Protein AF-A0A086QTX1-F1 (afdb_monomer_lite)

Radius of gyration: 16.16 Å; chains: 1; bounding box: 33×29×41 Å

pLDDT: mean 83.49, std 11.95, range [44.38, 96.62]

InterPro domains:
  IPR011992 EF-hand domain pair [SSF47473] (2-72)

Foldseek 3Di:
DQVLQCVLDVCCVVPLKDQLVSLLVSQVVCCVQDPPLRSVQLSVVFDQDPVNIGRCVCVVVSLVVLLVVLLCVQAPPDDPPVSVVQLVVLCVVVVHDPPDDDDSSCVLVSVVPGPGNRDPSSSD

Sequence (124 aa):
MRDIFEAADPSAATTGKLPRGLLLDCLRSRPERFSSMEVTLLMQLAPTGDNGCVAFHSFPSMLRILRRESINNAVLETDKTALREEILLALHKMGCSEESCLPLWLFREILGSTQLCLSRMQMH

Secondary structure (DSSP, 8-state):
-HHHHHHHSTTHHHHSEEEHHHHHHHHHT-TTT--HHHHHHHHHHSPBPTTSEEEGGGHHHHHHHHHHHHHHHHSSSS-HHHHHHHHHHHHHHTT--TT----GGGHHHHHHTS-----HHHH-

Organism: NCBI:txid943118

Structure (mmCIF, N/CA/C/O backbone):
data_AF-A0A086QTX1-F1
#
_entry.id   AF-A0A086QTX1-F1
#
loop_
_atom_site.group_PDB
_atom_site.id
_atom_site.type_symbol
_atom_site.label_atom_id
_atom_site.label_alt_id
_atom_site.label_comp_id
_atom_site.label_asym_id
_atom_site.label_entity_id
_atom_site.label_seq_id
_atom_site.pdbx_PDB_ins_code
_atom_site.Cartn_x
_atom_site.Cartn_y
_atom_site.Cartn_z
_atom_site.occupancy
_atom_site.B_iso_or_equiv
_atom_site.auth_seq_id
_atom_site.auth_comp_id
_atom_site.auth_asym_id
_atom_site.auth_atom_id
_atom_site.pdbx_PDB_model_num
ATOM 1 N N . MET A 1 1 ? 4.264 -10.985 -2.771 1.00 80.56 1 MET A N 1
ATOM 2 C CA . MET A 1 1 ? 4.374 -9.843 -3.712 1.00 80.56 1 MET A CA 1
ATOM 3 C C . MET A 1 1 ? 5.687 -9.871 -4.468 1.00 80.56 1 MET A C 1
ATOM 5 O O . MET A 1 1 ? 5.618 -9.712 -5.672 1.00 80.56 1 MET A O 1
ATOM 9 N N . ARG A 1 2 ? 6.839 -10.123 -3.821 1.00 86.00 2 ARG A N 1
ATOM 10 C CA . ARG A 1 2 ? 8.123 -10.291 -4.527 1.00 86.00 2 ARG A CA 1
ATOM 11 C C . ARG A 1 2 ? 8.032 -11.312 -5.668 1.00 86.00 2 ARG A C 1
ATOM 13 O O . ARG A 1 2 ? 8.225 -10.923 -6.805 1.00 86.00 2 ARG A O 1
ATOM 20 N N . ASP A 1 3 ? 7.587 -12.530 -5.380 1.00 88.56 3 ASP A N 1
ATOM 21 C CA . ASP A 1 3 ? 7.490 -13.596 -6.392 1.00 88.56 3 ASP A CA 1
ATOM 22 C C . ASP A 1 3 ? 6.551 -13.235 -7.556 1.00 88.56 3 ASP A C 1
ATOM 24 O O . ASP A 1 3 ? 6.760 -13.645 -8.688 1.00 88.56 3 ASP A O 1
ATOM 28 N N . ILE A 1 4 ? 5.523 -12.419 -7.291 1.00 89.75 4 ILE A N 1
ATOM 29 C CA . ILE A 1 4 ? 4.597 -11.927 -8.323 1.00 89.75 4 ILE A CA 1
ATOM 30 C C . ILE A 1 4 ? 5.311 -10.928 -9.235 1.00 89.75 4 ILE A C 1
ATOM 32 O O . ILE A 1 4 ? 5.147 -10.984 -10.447 1.00 89.75 4 ILE A O 1
ATOM 36 N N . PHE A 1 5 ? 6.107 -10.027 -8.658 1.00 92.44 5 PHE A N 1
ATOM 37 C CA . PHE A 1 5 ? 6.909 -9.082 -9.427 1.00 92.44 5 PHE A CA 1
ATOM 38 C C . PHE A 1 5 ? 7.988 -9.795 -10.244 1.00 92.44 5 PHE A C 1
ATOM 40 O O . PHE A 1 5 ? 8.193 -9.464 -11.404 1.00 92.44 5 PHE A O 1
ATOM 47 N N . GLU A 1 6 ? 8.631 -10.803 -9.662 1.00 93.44 6 GLU A N 1
ATOM 48 C CA . GLU A 1 6 ? 9.650 -11.612 -10.333 1.00 93.44 6 GLU A CA 1
ATOM 49 C C . GLU A 1 6 ? 9.064 -12.484 -11.450 1.00 93.44 6 GLU A C 1
ATOM 51 O O . GLU A 1 6 ? 9.716 -12.687 -12.467 1.00 93.44 6 GLU A O 1
ATOM 56 N N . ALA A 1 7 ? 7.821 -12.950 -11.308 1.00 92.56 7 ALA A N 1
ATOM 57 C CA . ALA A 1 7 ? 7.124 -13.694 -12.354 1.00 92.56 7 ALA A CA 1
ATOM 58 C C . ALA A 1 7 ? 6.587 -12.805 -13.493 1.00 92.56 7 ALA A C 1
ATOM 60 O O . ALA A 1 7 ? 6.313 -13.312 -14.579 1.00 92.56 7 ALA A O 1
ATOM 61 N N . ALA A 1 8 ? 6.410 -11.501 -13.257 1.00 92.44 8 ALA A N 1
ATOM 62 C CA . ALA A 1 8 ? 5.843 -10.574 -14.239 1.00 92.44 8 ALA A CA 1
ATOM 63 C C . ALA A 1 8 ? 6.831 -10.174 -15.347 1.00 92.44 8 ALA A C 1
ATOM 65 O O . ALA A 1 8 ? 6.399 -9.761 -16.421 1.00 92.44 8 ALA A O 1
ATOM 66 N N . ASP A 1 9 ? 8.138 -10.293 -15.100 1.00 91.38 9 ASP A N 1
ATOM 67 C CA . ASP A 1 9 ? 9.187 -10.028 -16.082 1.00 91.38 9 ASP A CA 1
ATOM 68 C C . ASP A 1 9 ? 10.387 -10.965 -15.839 1.00 91.38 9 ASP A C 1
ATOM 70 O O . ASP A 1 9 ? 10.904 -11.000 -14.722 1.00 91.38 9 ASP A O 1
ATOM 74 N N . PRO A 1 10 ? 10.890 -11.695 -16.852 1.00 89.44 10 PRO A N 1
ATOM 75 C CA . PRO A 1 10 ? 12.003 -12.633 -16.674 1.00 89.44 10 PRO A CA 1
ATOM 76 C C . PRO A 1 10 ? 13.281 -12.008 -16.092 1.00 89.44 10 PRO A C 1
ATOM 78 O O . PRO A 1 10 ? 14.065 -12.692 -15.437 1.00 89.44 10 PRO A O 1
ATOM 81 N N . SER A 1 11 ? 13.506 -10.711 -16.319 1.00 91.00 11 SER A N 1
ATOM 82 C CA . SER A 1 11 ? 14.663 -9.974 -15.808 1.00 91.00 11 SER A CA 1
ATOM 83 C C . SER A 1 11 ? 14.454 -9.424 -14.392 1.00 91.00 11 SER A C 1
ATOM 85 O O . SER A 1 11 ? 15.424 -9.004 -13.750 1.00 91.00 11 SER A O 1
ATOM 87 N N . ALA A 1 12 ? 13.223 -9.427 -13.869 1.00 91.56 12 ALA A N 1
ATOM 88 C CA . ALA A 1 12 ? 12.892 -8.838 -12.572 1.00 91.56 12 ALA A CA 1
ATOM 89 C C . ALA A 1 12 ? 13.602 -9.535 -11.405 1.00 91.56 12 ALA A C 1
ATOM 91 O O . ALA A 1 12 ? 14.090 -8.849 -10.506 1.00 91.56 12 ALA A O 1
ATOM 92 N N . ALA A 1 13 ? 13.730 -10.865 -11.441 1.00 89.94 13 ALA A N 1
ATOM 93 C CA . ALA A 1 13 ? 14.440 -11.632 -10.411 1.00 89.94 13 ALA A CA 1
ATOM 94 C C . ALA A 1 13 ? 15.917 -11.224 -10.281 1.00 89.94 13 ALA A C 1
ATOM 96 O O . ALA A 1 13 ? 16.465 -11.178 -9.182 1.00 89.94 13 ALA A O 1
ATOM 97 N N . THR A 1 14 ? 16.563 -10.882 -11.398 1.00 90.81 14 THR A N 1
ATOM 98 C CA . THR A 1 14 ? 17.975 -10.474 -11.413 1.00 90.81 14 THR A CA 1
ATOM 99 C C . THR A 1 14 ? 18.150 -8.985 -11.131 1.00 90.81 14 THR A C 1
ATOM 101 O O . THR A 1 14 ? 19.090 -8.583 -10.452 1.00 90.81 14 THR A O 1
ATOM 1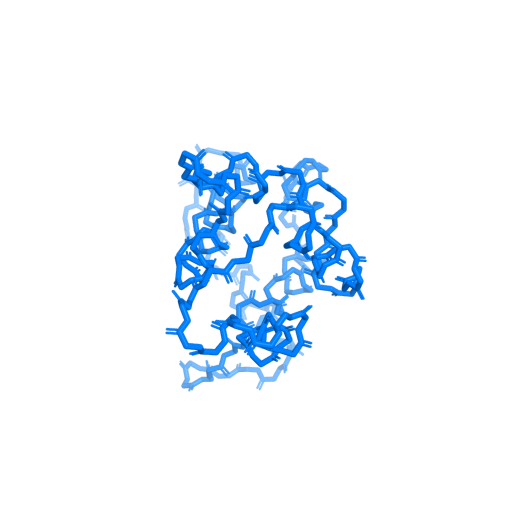04 N N . THR A 1 15 ? 17.264 -8.143 -11.664 1.00 91.81 15 THR A N 1
ATOM 105 C CA . THR A 1 15 ? 17.426 -6.682 -11.621 1.00 91.81 15 THR A CA 1
ATOM 106 C C . THR A 1 15 ? 16.767 -6.028 -10.408 1.00 91.81 15 THR A C 1
ATOM 108 O O . THR A 1 15 ? 17.113 -4.895 -10.065 1.00 91.81 15 THR A O 1
ATOM 111 N N . GLY A 1 16 ? 15.795 -6.694 -9.775 1.00 92.75 16 GLY A N 1
ATOM 112 C CA . GLY A 1 16 ? 14.962 -6.111 -8.722 1.00 92.75 16 GLY A CA 1
ATOM 113 C C . GLY A 1 16 ? 14.106 -4.933 -9.206 1.00 92.75 16 GLY A C 1
ATOM 114 O O . GLY A 1 16 ? 13.726 -4.069 -8.402 1.00 92.75 16 GLY A O 1
ATOM 115 N N . LYS A 1 17 ? 13.861 -4.850 -10.522 1.00 94.25 17 LYS A N 1
ATOM 116 C CA . LYS A 1 17 ? 13.156 -3.757 -11.199 1.00 94.25 17 LYS A CA 1
ATOM 117 C C . LYS A 1 17 ? 12.068 -4.294 -12.124 1.00 94.25 17 LYS A C 1
ATOM 119 O O . LYS A 1 17 ? 12.170 -5.401 -12.634 1.00 94.25 17 LYS A O 1
ATOM 124 N N . LEU A 1 18 ? 11.045 -3.477 -12.350 1.00 94.94 18 LEU A N 1
ATOM 125 C CA . LEU A 1 18 ? 9.964 -3.742 -13.297 1.00 94.94 18 LEU A CA 1
ATOM 126 C C . LEU A 1 18 ? 9.648 -2.488 -14.111 1.00 94.94 18 LEU A C 1
ATOM 128 O O . LEU A 1 18 ? 9.664 -1.395 -13.541 1.00 94.94 18 LEU A O 1
ATOM 132 N N . PRO A 1 19 ? 9.275 -2.608 -15.395 1.00 94.94 19 PRO A N 1
ATOM 133 C CA . PRO A 1 19 ? 8.600 -1.532 -16.105 1.00 94.94 19 PRO A CA 1
ATOM 134 C C . PRO A 1 19 ? 7.429 -0.994 -15.279 1.00 94.94 19 PRO A C 1
ATOM 136 O O . PRO A 1 19 ? 6.643 -1.760 -14.716 1.00 94.94 19 PRO A O 1
ATOM 139 N N . ARG A 1 20 ? 7.290 0.332 -15.210 1.00 94.88 20 ARG A N 1
ATOM 140 C CA . ARG A 1 20 ? 6.259 0.980 -14.385 1.00 94.88 20 ARG A CA 1
ATOM 141 C C . ARG A 1 20 ? 4.837 0.488 -14.698 1.00 94.88 20 ARG A C 1
ATOM 143 O O . ARG A 1 20 ? 4.031 0.347 -13.783 1.00 94.88 20 ARG A O 1
ATOM 150 N N . GLY A 1 21 ? 4.547 0.205 -15.971 1.00 95.06 21 GLY A N 1
ATOM 151 C CA . GLY A 1 21 ? 3.269 -0.372 -16.404 1.00 95.06 21 GLY A CA 1
ATOM 152 C C . GLY A 1 21 ? 3.021 -1.769 -15.827 1.00 95.06 21 GLY A C 1
ATOM 153 O O . GLY A 1 21 ? 1.973 -2.001 -15.238 1.00 95.06 21 GLY A O 1
ATOM 154 N N . LEU A 1 22 ? 4.020 -2.657 -15.873 1.00 95.50 22 LEU A N 1
ATOM 155 C CA . LEU A 1 22 ? 3.898 -4.005 -15.307 1.00 95.50 22 LEU A CA 1
ATOM 156 C C . LEU A 1 22 ? 3.729 -3.983 -13.786 1.00 95.50 22 LEU A C 1
ATOM 158 O O . LEU A 1 22 ? 2.966 -4.780 -13.242 1.00 95.50 22 LEU A O 1
ATOM 162 N N . LEU A 1 23 ? 4.381 -3.044 -13.089 1.00 95.44 23 LEU A N 1
ATOM 163 C CA . LEU A 1 23 ? 4.134 -2.842 -11.660 1.00 95.44 23 LEU A CA 1
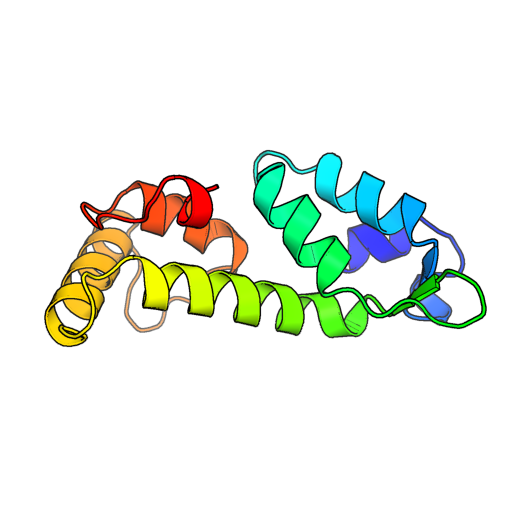ATOM 164 C C . LEU A 1 23 ? 2.667 -2.465 -11.403 1.00 95.44 23 LEU A C 1
ATOM 166 O O . LEU A 1 23 ? 2.034 -3.053 -10.528 1.00 95.44 23 LEU A O 1
ATOM 170 N N . LEU A 1 24 ? 2.118 -1.521 -12.172 1.00 96.19 24 LEU A N 1
ATOM 171 C CA . LEU A 1 24 ? 0.714 -1.116 -12.069 1.00 96.19 24 LEU A CA 1
ATOM 172 C C . LEU A 1 24 ? -0.236 -2.300 -12.297 1.00 96.19 24 LEU A C 1
ATOM 174 O O . LEU A 1 24 ? -1.166 -2.491 -11.511 1.00 96.19 24 LEU A O 1
ATOM 178 N N . ASP A 1 25 ? 0.015 -3.111 -13.322 1.00 96.62 25 ASP A N 1
ATOM 179 C CA . ASP A 1 25 ? -0.808 -4.281 -13.639 1.00 96.62 25 ASP A CA 1
ATOM 180 C C . ASP A 1 25 ? -0.745 -5.333 -12.526 1.00 96.62 25 ASP A C 1
ATOM 182 O O . ASP A 1 25 ? -1.781 -5.846 -12.095 1.00 96.62 25 ASP A O 1
ATOM 186 N N . CYS A 1 26 ? 0.444 -5.574 -11.959 1.00 95.69 26 CYS A N 1
ATOM 187 C CA . CYS A 1 26 ? 0.606 -6.450 -10.798 1.00 95.69 26 CYS A CA 1
ATOM 188 C C . CYS A 1 26 ? -0.241 -5.983 -9.609 1.00 95.69 26 CYS A C 1
ATOM 190 O O . CYS A 1 26 ? -0.894 -6.803 -8.963 1.00 95.69 26 CYS A O 1
ATOM 192 N N . LEU A 1 27 ? -0.259 -4.680 -9.313 1.00 94.88 27 LEU A N 1
ATOM 193 C CA . LEU A 1 27 ? -1.049 -4.145 -8.201 1.00 94.88 27 LEU A CA 1
ATOM 194 C C . LEU A 1 27 ? -2.556 -4.221 -8.484 1.00 94.88 27 LEU A C 1
ATOM 196 O O . LEU A 1 27 ? -3.319 -4.640 -7.616 1.00 94.88 27 LEU A O 1
ATOM 200 N N . ARG A 1 28 ? -2.988 -3.885 -9.706 1.00 95.19 28 ARG A N 1
ATOM 201 C CA . ARG A 1 28 ? -4.400 -3.964 -10.124 1.00 95.19 28 ARG A CA 1
ATOM 202 C C . ARG A 1 28 ? -4.938 -5.389 -10.157 1.00 95.19 28 ARG A C 1
ATOM 204 O O . ARG A 1 28 ? -6.121 -5.583 -9.900 1.00 95.19 28 ARG A O 1
ATOM 211 N N . SER A 1 29 ? -4.082 -6.376 -10.418 1.00 94.75 29 SER A N 1
ATOM 212 C CA . SER A 1 29 ? -4.453 -7.796 -10.397 1.00 94.75 29 SER A CA 1
ATOM 213 C C . SER A 1 29 ? -4.797 -8.334 -8.999 1.00 94.75 29 SER A C 1
ATOM 215 O O . SER A 1 29 ? -5.173 -9.498 -8.873 1.00 94.75 29 SER A O 1
ATOM 217 N N . ARG A 1 30 ? -4.657 -7.509 -7.948 1.00 91.44 30 ARG A N 1
ATOM 218 C CA . ARG A 1 30 ? -4.860 -7.882 -6.541 1.00 91.44 30 ARG A CA 1
ATOM 219 C C . ARG A 1 30 ? -5.861 -6.963 -5.819 1.00 91.44 30 ARG A C 1
ATOM 221 O O . ARG A 1 30 ? -5.500 -6.359 -4.801 1.00 91.44 30 ARG A O 1
ATOM 228 N N . PRO A 1 31 ? -7.110 -6.829 -6.306 1.00 89.62 31 PRO A N 1
ATOM 229 C CA . PRO A 1 31 ? -8.119 -5.968 -5.677 1.00 89.62 31 PRO A CA 1
ATOM 230 C C . PRO A 1 31 ? -8.462 -6.398 -4.239 1.00 89.62 31 PRO A C 1
ATOM 232 O O . PRO A 1 31 ? -8.850 -5.579 -3.401 1.00 89.62 31 PRO A O 1
ATOM 235 N N . GLU A 1 32 ? -8.257 -7.675 -3.910 1.00 87.25 32 GLU A N 1
ATOM 236 C CA . GLU A 1 32 ? -8.396 -8.219 -2.560 1.00 87.25 32 GLU A CA 1
ATOM 237 C C . GLU A 1 32 ? -7.345 -7.671 -1.584 1.00 87.25 32 GLU A C 1
ATOM 239 O O . GLU A 1 32 ? -7.567 -7.697 -0.377 1.00 87.25 32 GLU A O 1
ATOM 244 N N . ARG A 1 33 ? -6.237 -7.104 -2.084 1.00 87.44 33 ARG A N 1
ATOM 245 C CA . ARG A 1 33 ? -5.160 -6.524 -1.262 1.00 87.44 33 ARG A CA 1
ATOM 246 C C . ARG A 1 33 ? -5.070 -5.006 -1.345 1.00 87.44 33 ARG A C 1
ATOM 248 O O . ARG A 1 33 ? -4.738 -4.377 -0.345 1.00 87.44 33 ARG A O 1
ATOM 255 N N . PHE A 1 34 ? -5.336 -4.435 -2.518 1.00 88.88 34 PHE A N 1
ATOM 256 C CA . PHE A 1 34 ? -5.164 -3.006 -2.784 1.00 88.88 34 PHE A CA 1
ATOM 257 C C . PHE A 1 34 ? -6.435 -2.422 -3.384 1.00 88.88 34 PHE A C 1
ATOM 259 O O . PHE A 1 34 ? -7.035 -3.038 -4.263 1.00 88.88 34 PHE A O 1
ATOM 266 N N . SER A 1 35 ? -6.872 -1.245 -2.937 1.00 87.56 35 SER A N 1
ATOM 267 C CA . SER A 1 35 ? -7.897 -0.523 -3.698 1.00 87.56 35 SER A CA 1
ATOM 268 C C . SER A 1 35 ? -7.283 0.230 -4.876 1.00 87.56 35 SER A C 1
ATOM 270 O O . SER A 1 35 ? -6.073 0.443 -4.957 1.00 87.56 35 SER A O 1
ATOM 272 N N . SER A 1 36 ? -8.139 0.736 -5.762 1.00 89.31 36 SER A N 1
ATOM 273 C CA . SER A 1 36 ? -7.728 1.630 -6.845 1.00 89.31 36 SER A CA 1
ATOM 274 C C . SER A 1 36 ? -7.015 2.899 -6.354 1.00 89.31 36 SER A C 1
ATOM 276 O O . SER A 1 36 ? -6.134 3.406 -7.054 1.00 89.31 36 SER A O 1
ATOM 278 N N . MET A 1 37 ? -7.361 3.404 -5.166 1.00 87.25 37 MET A N 1
ATOM 279 C CA . MET A 1 37 ? -6.722 4.589 -4.592 1.00 87.25 37 MET A CA 1
ATOM 280 C C . MET A 1 37 ? -5.322 4.255 -4.079 1.00 87.25 37 MET A C 1
ATOM 282 O O . MET A 1 37 ? -4.368 4.941 -4.440 1.00 87.25 37 MET A O 1
ATOM 286 N N . GLU A 1 38 ? -5.162 3.153 -3.342 1.00 88.75 38 GLU A N 1
ATOM 287 C CA . GLU A 1 38 ? -3.838 2.701 -2.897 1.00 88.75 38 GLU A CA 1
ATOM 288 C C . GLU A 1 38 ? -2.917 2.430 -4.066 1.00 88.75 38 GLU A C 1
ATOM 290 O O . GLU A 1 38 ? -1.759 2.820 -4.030 1.00 88.75 38 GLU A O 1
ATOM 295 N N . VAL A 1 39 ? -3.425 1.791 -5.121 1.00 94.00 39 VAL A N 1
ATOM 296 C CA . VAL A 1 39 ? -2.662 1.581 -6.353 1.00 94.00 39 VAL A CA 1
ATOM 297 C C . VAL A 1 39 ? -2.182 2.925 -6.899 1.00 94.00 39 VAL A C 1
ATOM 299 O O . VAL A 1 39 ? -1.009 3.068 -7.228 1.00 94.00 39 VAL A O 1
ATOM 302 N N . THR A 1 40 ? -3.057 3.930 -6.952 1.00 92.62 40 THR A N 1
ATOM 303 C CA . THR A 1 40 ? -2.702 5.275 -7.428 1.00 92.62 40 THR A CA 1
ATOM 304 C C . THR A 1 40 ? -1.606 5.906 -6.567 1.00 92.62 40 THR A C 1
ATOM 306 O O . THR A 1 40 ? -0.589 6.348 -7.101 1.00 92.62 40 THR A O 1
ATOM 309 N N . LEU A 1 41 ? -1.767 5.890 -5.243 1.00 91.81 41 LEU A N 1
ATOM 310 C CA . LEU A 1 41 ? -0.804 6.449 -4.293 1.00 91.81 41 LEU A CA 1
ATOM 311 C C . LEU A 1 41 ? 0.530 5.681 -4.298 1.00 91.81 41 LEU A C 1
ATOM 313 O O . LEU A 1 41 ? 1.595 6.290 -4.323 1.00 91.81 41 LEU A O 1
ATOM 317 N N . LEU A 1 42 ? 0.504 4.347 -4.349 1.00 92.94 42 LEU A N 1
ATOM 318 C CA . LEU A 1 42 ? 1.698 3.504 -4.468 1.00 92.94 42 LEU A CA 1
ATOM 319 C C . LEU A 1 42 ? 2.461 3.811 -5.752 1.00 92.94 42 LEU A C 1
ATOM 321 O O . LEU A 1 42 ? 3.685 3.906 -5.729 1.00 92.94 42 LEU A O 1
ATOM 325 N N . MET A 1 43 ? 1.753 4.011 -6.864 1.00 94.56 43 MET A N 1
ATOM 326 C CA . MET A 1 43 ? 2.396 4.417 -8.107 1.00 94.56 43 MET A CA 1
ATOM 327 C C . MET A 1 43 ? 2.975 5.832 -8.005 1.00 94.56 43 MET A C 1
ATOM 329 O O . MET A 1 43 ? 4.053 6.068 -8.542 1.00 94.56 43 MET A O 1
ATOM 333 N N . GLN A 1 44 ? 2.335 6.770 -7.305 1.00 92.06 44 GLN A N 1
ATOM 334 C CA . GLN A 1 44 ? 2.918 8.096 -7.050 1.00 92.06 44 GLN A CA 1
ATOM 335 C C . GLN A 1 44 ? 4.190 8.022 -6.190 1.00 92.06 44 GLN A C 1
ATOM 337 O O . GLN A 1 44 ? 5.145 8.743 -6.464 1.00 92.06 44 GLN A O 1
ATOM 342 N N . LEU A 1 45 ? 4.229 7.121 -5.204 1.00 91.12 45 LEU A N 1
ATOM 343 C CA . LEU A 1 45 ? 5.407 6.875 -4.365 1.00 91.12 45 LEU A CA 1
ATOM 344 C C . LEU A 1 45 ? 6.526 6.121 -5.099 1.00 91.12 45 LEU A C 1
ATOM 346 O O . LEU A 1 45 ? 7.689 6.242 -4.721 1.00 91.12 45 LEU A O 1
ATOM 350 N N . ALA A 1 46 ? 6.188 5.337 -6.126 1.00 91.88 46 ALA A N 1
ATOM 351 C CA . ALA A 1 46 ? 7.120 4.496 -6.865 1.00 91.88 46 ALA A CA 1
ATOM 352 C C . ALA A 1 46 ? 8.139 5.328 -7.668 1.00 91.88 46 ALA A C 1
ATOM 354 O O . ALA A 1 46 ? 7.771 5.902 -8.705 1.00 91.88 46 ALA A O 1
ATOM 355 N N . PRO A 1 47 ? 9.426 5.348 -7.260 1.00 87.88 47 PRO A N 1
ATOM 356 C CA . PRO A 1 47 ? 10.448 6.091 -7.977 1.00 87.88 47 PRO A CA 1
ATOM 357 C C . PRO A 1 47 ? 10.677 5.435 -9.336 1.00 87.88 47 PRO A C 1
ATOM 359 O O . PRO A 1 47 ? 10.941 4.234 -9.430 1.00 87.88 47 PRO A O 1
ATOM 362 N N . THR A 1 48 ? 10.550 6.228 -10.393 1.00 89.56 48 THR A N 1
ATOM 363 C CA . THR A 1 48 ? 10.769 5.763 -11.765 1.00 89.56 48 THR A CA 1
ATOM 364 C C . THR A 1 48 ? 12.156 6.206 -12.190 1.00 89.56 48 THR A C 1
ATOM 366 O O . THR A 1 48 ? 12.447 7.398 -12.159 1.00 89.56 48 THR A O 1
ATOM 369 N N . GLY A 1 49 ? 13.019 5.247 -12.520 1.00 87.88 49 GLY A N 1
ATOM 370 C CA . GLY A 1 49 ? 14.344 5.539 -13.055 1.00 87.88 49 GLY A CA 1
ATOM 371 C C . GLY A 1 49 ? 14.280 6.006 -14.508 1.00 87.88 49 GLY A C 1
ATOM 372 O O . GLY A 1 49 ? 13.248 5.882 -15.168 1.00 87.88 49 GLY A O 1
ATOM 373 N N . ASP A 1 50 ? 15.414 6.469 -15.028 1.00 87.06 50 ASP A N 1
ATOM 374 C CA . ASP A 1 50 ? 15.526 7.036 -16.383 1.00 87.06 50 ASP A CA 1
ATOM 375 C C . ASP A 1 50 ? 15.125 6.054 -17.497 1.00 87.06 50 ASP A C 1
ATOM 377 O O . ASP A 1 50 ? 14.710 6.453 -18.580 1.00 87.06 50 ASP A O 1
ATOM 381 N N . ASN A 1 51 ? 15.193 4.750 -17.223 1.00 88.44 51 ASN A N 1
ATOM 382 C CA . ASN A 1 51 ? 14.766 3.686 -18.132 1.00 88.44 51 ASN A CA 1
ATOM 383 C C . ASN A 1 51 ? 13.266 3.334 -18.023 1.00 88.44 51 ASN A C 1
ATOM 385 O O . ASN A 1 51 ? 12.845 2.286 -18.510 1.00 88.44 51 ASN A O 1
ATOM 389 N N . GLY A 1 52 ? 12.466 4.138 -17.316 1.00 90.50 52 GLY A N 1
ATOM 390 C CA . GLY A 1 52 ? 11.033 3.898 -17.110 1.00 90.50 52 GLY A CA 1
ATOM 391 C C . GLY A 1 52 ? 10.705 2.736 -16.162 1.00 90.50 52 GLY A C 1
ATOM 392 O O . GLY A 1 52 ? 9.535 2.368 -16.014 1.00 90.50 52 GLY A O 1
ATOM 393 N N . CYS A 1 53 ? 11.713 2.147 -15.511 1.00 93.56 53 CYS A N 1
ATOM 394 C CA . CYS A 1 53 ? 11.529 1.049 -14.567 1.00 93.56 53 CYS A CA 1
ATOM 395 C C . CYS A 1 53 ? 11.472 1.543 -13.119 1.00 93.56 53 CYS A C 1
ATOM 397 O O . CYS A 1 53 ? 12.110 2.522 -12.735 1.00 93.56 53 CYS A O 1
ATOM 399 N N . VAL A 1 54 ? 10.744 0.800 -12.296 1.00 93.88 54 VAL A N 1
ATOM 400 C CA . VAL A 1 54 ? 10.610 0.998 -10.857 1.00 93.88 54 VAL A CA 1
ATOM 401 C C . VAL A 1 54 ? 11.328 -0.132 -10.137 1.00 93.88 54 VAL A C 1
ATOM 403 O O . VAL A 1 54 ? 11.129 -1.307 -10.443 1.00 93.88 54 VAL A O 1
ATOM 406 N N . ALA A 1 55 ? 12.141 0.216 -9.145 1.00 92.88 55 ALA A N 1
ATOM 407 C CA . ALA A 1 55 ? 12.756 -0.766 -8.266 1.00 92.88 55 ALA A CA 1
ATOM 408 C C . ALA A 1 55 ? 11.730 -1.246 -7.226 1.00 92.88 55 ALA A C 1
ATOM 410 O O . ALA A 1 55 ? 11.295 -0.468 -6.380 1.00 92.88 55 ALA A O 1
ATOM 411 N N . PHE A 1 56 ? 11.326 -2.518 -7.270 1.00 91.44 56 PHE A N 1
ATOM 412 C CA . PHE A 1 56 ? 10.238 -3.021 -6.417 1.00 91.44 56 PHE A CA 1
ATOM 413 C C . PHE A 1 56 ? 10.710 -3.510 -5.040 1.00 91.44 56 PHE A C 1
ATOM 415 O O . PHE A 1 56 ? 9.890 -3.850 -4.189 1.00 91.44 56 PHE A O 1
ATOM 422 N N . HIS A 1 57 ? 12.017 -3.512 -4.763 1.00 90.06 57 HIS A N 1
ATOM 423 C CA . HIS A 1 57 ? 12.546 -3.825 -3.430 1.00 90.06 57 HIS A CA 1
ATOM 424 C C . HIS A 1 57 ? 12.091 -2.815 -2.361 1.00 90.06 57 HIS A C 1
ATOM 426 O O . HIS A 1 57 ? 11.991 -3.168 -1.188 1.00 90.06 57 HIS A O 1
ATOM 432 N N . SER A 1 58 ? 11.780 -1.576 -2.757 1.00 87.38 58 SER A N 1
ATOM 433 C CA . SER A 1 58 ? 11.247 -0.531 -1.877 1.00 87.38 58 SER A CA 1
ATOM 434 C C . SER A 1 58 ? 9.743 -0.673 -1.621 1.00 87.38 58 SER A C 1
ATOM 436 O O . SER A 1 58 ? 9.206 0.006 -0.745 1.00 87.38 58 SER A O 1
ATOM 438 N N . PHE A 1 59 ? 9.055 -1.577 -2.330 1.00 91.25 59 PHE A N 1
ATOM 439 C CA . PHE A 1 59 ? 7.609 -1.766 -2.227 1.00 91.25 59 PHE A CA 1
ATOM 440 C C . PHE A 1 59 ? 7.103 -2.009 -0.797 1.00 91.25 59 PHE A C 1
ATOM 442 O O . PHE A 1 59 ? 6.142 -1.343 -0.408 1.00 91.25 59 PHE A O 1
ATOM 449 N N . PRO A 1 60 ? 7.738 -2.863 0.036 1.00 89.56 60 PRO A N 1
ATOM 450 C CA . PRO A 1 60 ? 7.317 -3.026 1.428 1.00 89.56 60 PRO A CA 1
ATOM 451 C C . PRO A 1 60 ? 7.366 -1.714 2.221 1.00 89.56 60 PRO A C 1
ATOM 453 O O . PRO A 1 60 ? 6.461 -1.428 3.004 1.00 89.56 60 PRO A O 1
ATOM 456 N N . SER A 1 61 ? 8.388 -0.885 1.987 1.00 90.19 61 SER A N 1
ATOM 457 C CA . SER A 1 61 ? 8.522 0.425 2.628 1.00 90.19 61 SER A CA 1
ATOM 458 C C . SER A 1 61 ? 7.451 1.404 2.152 1.00 90.19 61 SER A C 1
ATOM 460 O O . SER A 1 61 ? 6.869 2.091 2.987 1.00 90.19 61 SER A O 1
ATOM 462 N N . MET A 1 62 ? 7.151 1.437 0.848 1.00 91.19 62 MET A N 1
ATOM 463 C CA . MET A 1 62 ? 6.080 2.274 0.288 1.00 91.19 62 MET A CA 1
ATOM 464 C C . MET A 1 62 ? 4.716 1.901 0.872 1.00 91.19 62 MET A C 1
ATOM 466 O O . MET A 1 62 ? 3.985 2.773 1.338 1.00 91.19 62 MET A O 1
ATOM 470 N N . LEU A 1 63 ? 4.405 0.602 0.926 1.00 89.44 63 LEU A N 1
ATOM 471 C C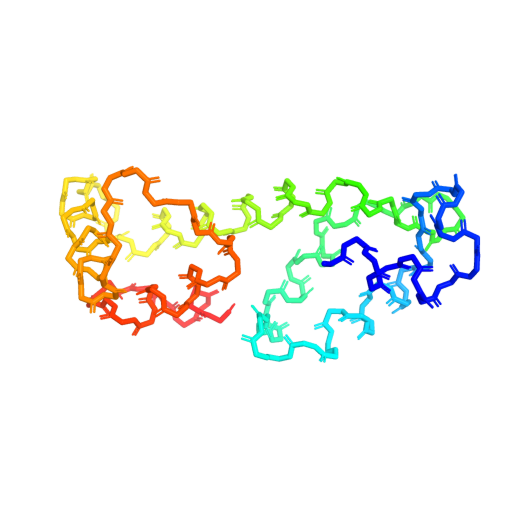A . LEU A 1 63 ? 3.158 0.111 1.507 1.00 89.44 63 LEU A CA 1
ATOM 472 C C . LEU A 1 63 ? 3.057 0.459 2.998 1.00 89.44 63 LEU A C 1
ATOM 474 O O . LEU A 1 63 ? 2.004 0.886 3.463 1.00 89.44 63 LEU A O 1
ATOM 478 N N . ARG A 1 64 ? 4.160 0.336 3.747 1.00 88.25 64 ARG A N 1
ATOM 479 C CA . ARG A 1 64 ? 4.212 0.723 5.163 1.00 88.25 64 ARG A CA 1
ATOM 480 C C . ARG A 1 64 ? 3.957 2.216 5.365 1.00 88.25 64 ARG A C 1
ATOM 482 O O . ARG A 1 64 ? 3.228 2.565 6.287 1.00 88.25 64 ARG A O 1
ATOM 489 N N . ILE A 1 65 ? 4.551 3.079 4.536 1.00 88.38 65 ILE A N 1
ATOM 490 C CA . ILE A 1 65 ? 4.319 4.532 4.587 1.00 88.38 65 ILE A CA 1
ATOM 491 C C . ILE A 1 65 ? 2.836 4.815 4.365 1.00 88.38 65 ILE A C 1
ATOM 493 O O . ILE A 1 65 ? 2.207 5.424 5.222 1.00 88.38 65 ILE A O 1
ATOM 497 N N . LEU A 1 66 ? 2.266 4.296 3.276 1.00 87.44 66 LEU A N 1
ATOM 498 C CA . LEU A 1 66 ? 0.864 4.525 2.937 1.00 87.44 66 LEU A CA 1
ATOM 499 C C . LEU A 1 66 ? -0.078 4.092 4.065 1.00 87.44 66 LEU A C 1
ATOM 501 O O . LEU A 1 66 ? -0.925 4.870 4.491 1.00 87.44 66 LEU A O 1
ATOM 505 N N . ARG A 1 67 ? 0.105 2.881 4.609 1.00 85.25 67 ARG A N 1
ATOM 506 C CA . ARG A 1 67 ? -0.746 2.377 5.698 1.00 85.25 67 ARG A CA 1
ATOM 507 C C . ARG A 1 67 ? -0.596 3.182 6.982 1.00 85.25 67 ARG A C 1
ATOM 509 O O . ARG A 1 67 ? -1.593 3.440 7.644 1.00 85.25 67 ARG A O 1
ATOM 516 N N . ARG A 1 68 ? 0.624 3.603 7.325 1.00 83.06 68 ARG A N 1
ATOM 517 C CA . ARG A 1 68 ? 0.864 4.462 8.488 1.00 83.06 68 ARG A CA 1
ATOM 518 C C . ARG A 1 68 ? 0.151 5.805 8.345 1.00 83.06 68 ARG A C 1
ATOM 520 O O . ARG A 1 68 ? -0.487 6.241 9.295 1.00 83.06 68 ARG A O 1
ATOM 527 N N . GLU A 1 69 ? 0.234 6.435 7.178 1.00 79.69 69 GLU A N 1
ATOM 528 C CA . GLU A 1 69 ? -0.444 7.711 6.937 1.00 79.69 69 GLU A CA 1
ATOM 529 C C . GLU A 1 69 ? -1.968 7.557 6.952 1.00 79.69 69 GLU A C 1
ATOM 531 O O . GLU A 1 69 ? -2.652 8.387 7.546 1.00 79.69 69 GLU A O 1
ATOM 536 N N . SER A 1 70 ? -2.518 6.465 6.406 1.00 76.12 70 SER A N 1
ATOM 537 C CA . SER A 1 70 ? -3.953 6.170 6.534 1.00 76.12 70 SER A CA 1
ATOM 538 C C . SER A 1 70 ? -4.403 6.102 7.994 1.00 76.12 70 SER A C 1
ATOM 540 O O . SER A 1 70 ? -5.439 6.666 8.324 1.00 76.12 70 SER A O 1
ATOM 542 N N . ILE A 1 71 ? -3.620 5.461 8.870 1.00 74.25 71 ILE A N 1
ATOM 543 C CA . ILE A 1 71 ? -3.906 5.404 10.312 1.00 74.25 71 ILE A CA 1
ATOM 544 C C . ILE A 1 71 ? -3.846 6.801 10.934 1.00 74.25 71 ILE A C 1
ATOM 546 O O . ILE A 1 71 ? -4.769 7.201 11.640 1.00 74.25 71 ILE A O 1
ATOM 550 N N . ASN A 1 72 ? -2.756 7.533 10.685 1.00 74.06 72 ASN A N 1
ATOM 551 C CA . ASN A 1 72 ? -2.538 8.853 11.276 1.00 74.06 72 ASN A CA 1
ATOM 552 C C . ASN A 1 72 ? -3.672 9.818 10.919 1.00 74.06 72 ASN A C 1
ATOM 554 O O . ASN A 1 72 ? -4.114 10.581 11.771 1.00 74.06 72 ASN A O 1
ATOM 558 N N . ASN A 1 73 ? -4.151 9.757 9.676 1.00 70.62 73 ASN A N 1
ATOM 559 C CA . ASN A 1 73 ? -5.141 10.694 9.160 1.00 70.62 73 ASN A CA 1
ATOM 560 C C . ASN A 1 73 ? -6.596 10.318 9.518 1.00 70.62 73 ASN A C 1
ATOM 562 O O . ASN A 1 73 ? -7.506 11.104 9.254 1.00 70.62 73 ASN A O 1
ATOM 566 N N . ALA A 1 74 ? -6.837 9.116 10.045 1.00 65.31 74 ALA A N 1
ATOM 567 C CA . ALA A 1 74 ? -8.173 8.586 10.333 1.00 65.31 74 ALA A CA 1
ATOM 568 C C . ALA A 1 74 ? -8.696 8.849 11.732 1.00 65.31 74 ALA A C 1
ATOM 570 O O . ALA A 1 74 ? -9.897 8.794 11.994 1.00 65.31 74 ALA A O 1
ATOM 571 N N . VAL A 1 75 ? -7.784 9.091 12.656 1.00 59.50 75 VAL A N 1
ATOM 572 C CA . VAL A 1 75 ? -8.156 9.586 13.967 1.00 59.50 75 VAL A CA 1
ATOM 573 C C . VAL A 1 75 ? -8.346 11.085 13.806 1.00 59.50 75 VAL A C 1
ATOM 575 O O . VAL A 1 75 ? -7.536 11.730 13.143 1.00 59.50 75 VAL A O 1
ATOM 578 N N . LEU A 1 76 ? -9.411 11.628 14.400 1.00 55.25 76 LEU A N 1
ATOM 579 C CA . LEU A 1 76 ? -9.620 13.065 14.596 1.00 55.25 76 LEU A CA 1
ATOM 580 C C . LEU A 1 76 ? -8.477 13.616 15.476 1.00 55.25 76 LEU A C 1
ATOM 582 O O . LEU A 1 76 ? -8.633 13.814 16.671 1.00 55.25 76 LEU A O 1
ATOM 586 N N . GLU A 1 77 ? -7.285 13.705 14.894 1.00 54.62 77 GLU A N 1
ATOM 587 C CA . GLU A 1 77 ? -6.066 14.374 15.335 1.00 54.62 77 GLU A CA 1
ATOM 588 C C . GLU A 1 77 ? -5.820 14.460 16.860 1.00 54.62 77 GLU A C 1
ATOM 590 O O . GLU A 1 77 ? -5.753 15.575 17.361 1.00 54.62 77 GLU A O 1
ATOM 595 N N . THR A 1 78 ? -5.653 13.353 17.621 1.00 60.91 78 THR A N 1
ATOM 596 C CA . THR A 1 78 ? -4.711 13.281 18.792 1.00 60.91 78 THR A CA 1
ATOM 597 C C . THR A 1 78 ? -4.736 12.006 19.655 1.00 60.91 78 THR A C 1
ATOM 599 O O . THR A 1 78 ? -3.711 11.721 20.282 1.00 60.91 78 THR A O 1
ATOM 602 N N . ASP A 1 79 ? -5.815 11.217 19.724 1.00 69.56 79 ASP A N 1
ATOM 603 C CA . ASP A 1 79 ? -5.878 10.114 20.708 1.00 69.56 79 ASP A CA 1
ATOM 604 C C . ASP A 1 79 ? -5.248 8.796 20.210 1.00 69.56 79 ASP A C 1
ATOM 606 O O . ASP A 1 79 ? -5.891 7.920 19.625 1.00 69.56 79 ASP A O 1
ATOM 610 N N . LYS A 1 80 ? -3.943 8.648 20.470 1.00 74.31 80 LYS A N 1
ATOM 611 C CA . LYS A 1 80 ? -3.166 7.434 20.161 1.00 74.31 80 LYS A CA 1
ATOM 612 C C . LYS A 1 80 ? -3.570 6.227 21.012 1.00 74.31 80 LYS A C 1
ATOM 614 O O . LYS A 1 80 ? -3.313 5.097 20.596 1.00 74.31 80 LYS A O 1
ATOM 619 N N . THR A 1 81 ? -4.145 6.454 22.191 1.00 78.50 81 THR A N 1
ATOM 620 C CA . THR A 1 81 ? -4.544 5.385 23.111 1.00 78.50 81 THR A CA 1
ATOM 621 C C . THR A 1 81 ? -5.814 4.727 22.599 1.00 78.50 81 THR A C 1
ATOM 623 O O . THR A 1 81 ? -5.808 3.518 22.376 1.00 78.50 81 THR A O 1
ATOM 626 N N . ALA A 1 82 ? -6.837 5.523 22.276 1.00 76.25 82 ALA A N 1
ATOM 627 C CA . ALA A 1 82 ? -8.083 5.026 21.692 1.00 76.25 82 ALA A CA 1
ATOM 628 C C . ALA A 1 82 ? -7.838 4.269 20.374 1.00 76.25 82 ALA A C 1
ATOM 630 O O . ALA A 1 82 ? -8.392 3.195 20.146 1.00 76.25 82 ALA A O 1
ATOM 631 N N . LEU A 1 83 ? -6.932 4.777 19.530 1.00 77.69 83 LEU A N 1
ATOM 632 C CA . LEU A 1 83 ? -6.515 4.088 18.308 1.00 77.69 83 LEU A CA 1
ATOM 633 C C . LEU A 1 83 ? -5.889 2.715 18.589 1.00 77.69 83 LEU A C 1
ATOM 635 O O . LEU A 1 83 ? -6.195 1.734 17.909 1.00 77.69 83 LEU A O 1
ATOM 639 N N . ARG A 1 84 ? -4.976 2.649 19.564 1.00 81.62 84 ARG A N 1
ATOM 640 C CA . ARG A 1 84 ? -4.312 1.398 19.939 1.00 81.62 84 ARG A CA 1
ATOM 641 C C . ARG A 1 84 ? -5.332 0.386 20.452 1.00 81.62 84 ARG A C 1
ATOM 643 O O . ARG A 1 84 ? -5.265 -0.770 20.049 1.00 81.62 84 ARG A O 1
ATOM 650 N N . GLU A 1 85 ? -6.253 0.811 21.310 1.00 85.12 85 GLU A N 1
ATOM 651 C CA . GLU A 1 85 ? -7.301 -0.050 21.864 1.00 85.12 85 GLU A CA 1
ATOM 652 C C . GLU A 1 85 ? -8.206 -0.615 20.767 1.00 85.12 85 GLU A C 1
ATOM 654 O O . GLU A 1 85 ? -8.393 -1.828 20.701 1.00 85.12 85 GLU A O 1
ATOM 659 N N . GLU A 1 86 ? -8.683 0.224 19.848 1.00 83.25 86 GLU A N 1
ATOM 660 C CA . GLU A 1 86 ? -9.556 -0.207 18.753 1.00 83.25 86 GLU A CA 1
ATOM 661 C C . GLU A 1 86 ? -8.858 -1.209 17.810 1.00 83.25 86 GLU A C 1
ATOM 663 O O . GLU A 1 86 ? -9.436 -2.236 17.442 1.00 83.25 86 GLU A O 1
ATOM 668 N N . ILE A 1 87 ? -7.585 -0.970 17.465 1.00 83.31 87 ILE A N 1
ATOM 669 C CA . ILE A 1 87 ? -6.795 -1.907 16.648 1.00 83.31 87 ILE A CA 1
ATOM 670 C C . ILE A 1 87 ? -6.574 -3.230 17.392 1.00 83.31 87 ILE A C 1
ATOM 672 O O . ILE A 1 87 ? -6.725 -4.295 16.794 1.00 83.31 87 ILE A O 1
ATOM 676 N N . LEU A 1 88 ? -6.234 -3.192 18.685 1.00 87.31 88 LEU A N 1
ATOM 677 C CA . LEU A 1 88 ? -6.045 -4.406 19.485 1.00 87.31 88 LEU A CA 1
ATOM 678 C C . LEU A 1 88 ? -7.343 -5.211 19.605 1.00 87.31 88 LEU A C 1
ATOM 680 O O . LEU A 1 88 ? -7.312 -6.434 19.483 1.00 87.31 88 LEU A O 1
ATOM 684 N N . LEU A 1 89 ? -8.488 -4.544 19.768 1.00 87.81 89 LEU A N 1
ATOM 685 C CA . LEU A 1 89 ? -9.797 -5.196 19.781 1.00 87.81 89 LEU A CA 1
ATOM 686 C C . LEU A 1 89 ? -10.104 -5.887 18.446 1.00 87.81 89 LEU A C 1
ATOM 688 O O . LEU A 1 89 ? -10.585 -7.022 18.446 1.00 87.81 89 LEU A O 1
ATOM 692 N N . ALA A 1 90 ? -9.813 -5.242 17.314 1.00 87.44 90 ALA A N 1
ATOM 693 C CA . ALA A 1 90 ? -9.970 -5.852 15.993 1.00 87.44 90 ALA A CA 1
ATOM 694 C C . ALA A 1 90 ? -9.045 -7.069 15.807 1.00 87.44 90 ALA A C 1
ATOM 696 O O . ALA A 1 90 ? -9.494 -8.129 15.370 1.00 87.44 90 ALA A O 1
ATOM 697 N N . LEU A 1 91 ? -7.779 -6.956 16.215 1.00 87.62 91 LEU A N 1
ATOM 698 C CA . LEU A 1 91 ? -6.806 -8.051 16.166 1.00 87.62 91 LEU A CA 1
ATOM 699 C C . LEU A 1 91 ? -7.226 -9.242 17.042 1.00 87.62 91 LEU A C 1
ATOM 701 O O . LEU A 1 91 ? -7.190 -10.384 16.582 1.00 87.62 91 LEU A O 1
ATOM 705 N N . HIS A 1 92 ? -7.694 -8.993 18.267 1.00 87.94 92 HIS A N 1
ATOM 706 C CA . HIS A 1 92 ? -8.222 -10.034 19.153 1.00 87.94 92 HIS A CA 1
ATOM 707 C C . HIS A 1 92 ? -9.436 -10.749 18.550 1.00 87.94 92 HIS A C 1
ATOM 709 O O . HIS A 1 92 ? -9.517 -11.974 18.620 1.00 87.94 92 HIS A O 1
ATOM 715 N N . LYS A 1 93 ? -10.360 -10.021 17.905 1.00 85.75 93 LYS A N 1
ATOM 716 C CA . LYS A 1 93 ? -11.504 -10.631 17.198 1.00 85.75 93 LYS A CA 1
ATOM 717 C C . LYS A 1 93 ? -11.066 -11.551 16.055 1.00 85.75 93 LYS A C 1
ATOM 719 O O . LYS A 1 93 ? -11.768 -12.509 15.749 1.00 85.75 93 LYS A O 1
ATOM 724 N N . MET A 1 94 ? -9.905 -11.290 15.456 1.00 84.69 94 MET A N 1
ATOM 725 C CA . MET A 1 94 ? -9.288 -12.146 14.437 1.00 84.69 94 MET A CA 1
ATOM 726 C C . MET A 1 94 ? -8.455 -13.299 15.025 1.00 84.69 94 MET A C 1
ATOM 728 O O . MET A 1 94 ? -7.819 -14.034 14.273 1.00 84.69 94 MET A O 1
ATOM 732 N N . GLY A 1 95 ? 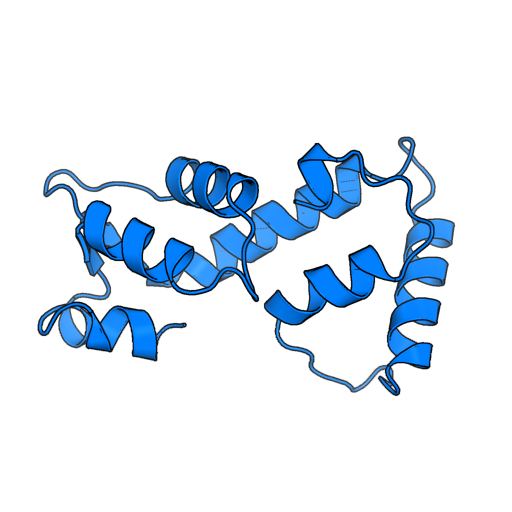-8.433 -13.470 16.352 1.00 85.69 95 GLY A N 1
ATOM 733 C CA . GLY A 1 95 ? -7.660 -14.514 17.030 1.00 85.69 95 GLY A CA 1
ATOM 734 C C . GLY A 1 95 ? -6.157 -14.236 17.099 1.00 85.69 95 GLY A C 1
ATOM 735 O O . GLY A 1 95 ? -5.377 -15.159 17.323 1.00 85.69 95 GLY A O 1
ATOM 736 N N . CYS A 1 96 ? -5.735 -12.987 16.890 1.00 87.00 96 CYS A N 1
ATOM 737 C CA . CYS A 1 96 ? -4.329 -12.601 16.954 1.00 87.00 96 CYS A CA 1
ATOM 738 C C . CYS A 1 96 ? -3.919 -12.310 18.403 1.00 87.00 96 CYS A C 1
ATOM 740 O O . CYS A 1 96 ? -4.657 -11.668 19.142 1.00 87.00 96 CYS A O 1
ATOM 742 N N . SER A 1 97 ? -2.731 -12.760 18.789 1.00 82.88 97 SER A N 1
ATOM 743 C CA . SER A 1 97 ? -2.064 -12.457 20.062 1.00 82.88 97 SER A CA 1
ATOM 744 C C . SER A 1 97 ? -0.935 -11.436 19.873 1.00 82.88 97 SER A C 1
ATOM 746 O O . SER A 1 97 ? -0.581 -11.095 18.745 1.00 82.88 97 SER A O 1
ATOM 748 N N . GLU A 1 98 ? -0.315 -10.980 20.965 1.00 78.62 98 GLU A N 1
ATOM 749 C CA . GLU A 1 98 ? 0.828 -10.049 20.914 1.00 78.62 98 GLU A CA 1
ATOM 750 C C . GLU A 1 98 ? 2.049 -10.603 20.151 1.00 78.62 98 GLU A C 1
ATOM 752 O O . GLU A 1 98 ? 2.818 -9.840 19.575 1.00 78.62 98 GLU A O 1
ATOM 757 N N . GLU A 1 99 ? 2.191 -11.929 20.086 1.00 82.31 99 GLU A N 1
ATOM 758 C CA . GLU A 1 99 ? 3.257 -12.639 19.357 1.00 82.31 99 GLU A CA 1
ATOM 759 C C . GLU A 1 99 ? 2.913 -12.853 17.866 1.00 82.31 99 GLU A C 1
ATOM 761 O O . GLU A 1 99 ? 3.710 -13.381 17.087 1.00 82.31 99 GLU A O 1
ATOM 766 N N . SER A 1 100 ? 1.700 -12.486 17.439 1.00 82.38 100 SER A N 1
ATOM 767 C CA . SER A 1 100 ? 1.222 -12.783 16.089 1.00 82.38 100 SER A CA 1
ATOM 768 C C . SER A 1 100 ? 1.877 -11.891 15.039 1.00 82.38 100 SER A C 1
ATOM 770 O O . SER A 1 100 ? 1.769 -10.667 15.062 1.00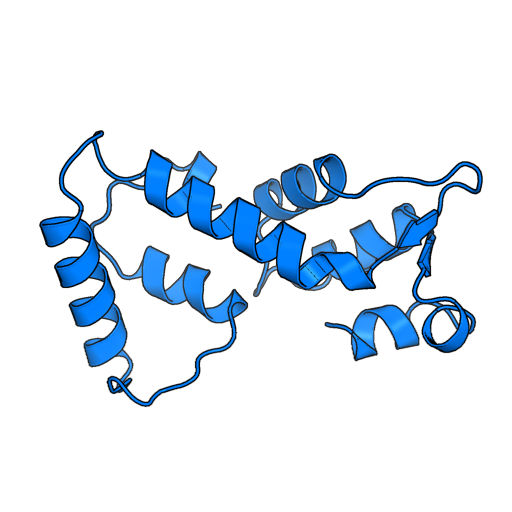 82.38 100 SER A O 1
ATOM 772 N N . CYS A 1 101 ? 2.499 -12.521 14.044 1.00 82.69 101 CYS A N 1
ATOM 773 C CA . CYS A 1 101 ? 3.002 -11.838 12.859 1.00 82.69 101 CYS A CA 1
ATOM 774 C C . CYS A 1 101 ? 1.952 -11.883 11.748 1.00 82.69 101 CYS A C 1
ATOM 776 O O . CYS A 1 101 ? 1.682 -12.940 11.176 1.00 82.69 101 CYS A O 1
ATOM 778 N N . LEU A 1 102 ? 1.386 -10.724 11.417 1.00 82.44 102 LEU A N 1
ATOM 779 C CA . LEU A 1 102 ? 0.405 -10.604 10.346 1.00 82.44 102 LEU A CA 1
ATOM 780 C C . LEU A 1 102 ? 1.025 -9.990 9.095 1.00 82.44 102 LEU A C 1
ATOM 782 O O . LEU A 1 102 ? 1.778 -9.015 9.180 1.00 82.44 102 LEU A O 1
ATOM 786 N N . PRO A 1 103 ? 0.679 -10.503 7.908 1.00 82.38 103 PRO A N 1
ATOM 787 C CA . PRO A 1 103 ? 1.032 -9.829 6.680 1.00 82.38 103 PRO A CA 1
ATOM 788 C C . PRO A 1 103 ? 0.430 -8.422 6.612 1.00 82.38 103 PRO A C 1
ATOM 790 O O . PRO A 1 103 ? -0.769 -8.242 6.813 1.00 82.38 103 PRO A O 1
ATOM 793 N N . LEU A 1 104 ? 1.246 -7.431 6.235 1.00 79.62 104 LEU A N 1
ATOM 794 C CA . LEU A 1 104 ? 0.851 -6.014 6.185 1.00 79.62 104 LEU A CA 1
ATOM 795 C C . LEU A 1 104 ? -0.397 -5.743 5.321 1.00 79.62 104 LEU A C 1
ATOM 797 O O . LEU A 1 104 ? -1.088 -4.757 5.534 1.00 79.62 104 LEU A O 1
ATOM 801 N N . TRP A 1 105 ? -0.708 -6.596 4.344 1.00 80.25 105 TRP A N 1
ATOM 802 C CA . TRP A 1 105 ? -1.901 -6.437 3.504 1.00 80.25 105 TRP A CA 1
ATOM 803 C C . TRP A 1 105 ? -3.213 -6.842 4.194 1.00 80.25 105 TRP A C 1
ATOM 805 O O . TRP A 1 105 ? -4.251 -6.305 3.824 1.00 80.25 105 TRP A O 1
ATOM 815 N N . LEU A 1 106 ? -3.189 -7.706 5.221 1.00 82.75 106 LEU A N 1
ATOM 816 C CA . LEU A 1 106 ? -4.385 -7.993 6.038 1.00 82.75 106 LEU A CA 1
ATOM 817 C C . LEU A 1 106 ? -4.803 -6.788 6.884 1.00 82.75 106 LEU A C 1
ATOM 819 O O . LEU A 1 106 ? -5.924 -6.711 7.376 1.00 82.75 106 LEU A O 1
ATOM 823 N N . PHE A 1 107 ? -3.911 -5.808 7.017 1.00 79.81 107 PHE A N 1
ATOM 824 C CA . PHE A 1 107 ? -4.170 -4.595 7.770 1.00 79.81 107 PHE A CA 1
ATOM 825 C C . PHE A 1 107 ? -5.380 -3.812 7.246 1.00 79.81 107 PHE A C 1
ATOM 827 O O . PHE A 1 107 ? -6.076 -3.178 8.029 1.00 79.81 107 PHE A O 1
ATOM 834 N N . ARG A 1 108 ? -5.690 -3.899 5.945 1.00 78.69 108 ARG A N 1
ATOM 835 C CA . ARG A 1 108 ? -6.900 -3.280 5.384 1.00 78.69 108 ARG A CA 1
ATOM 836 C C . ARG A 1 108 ? -8.180 -3.890 5.951 1.00 78.69 108 ARG A C 1
ATOM 838 O O . ARG A 1 108 ? -9.113 -3.160 6.259 1.00 78.69 108 ARG A O 1
ATOM 845 N N . GLU A 1 109 ? -8.216 -5.211 6.084 1.00 81.81 109 GLU A N 1
ATOM 846 C CA . GLU A 1 109 ? -9.365 -5.929 6.643 1.00 81.81 109 GLU A CA 1
ATOM 847 C C . GLU A 1 109 ? -9.528 -5.604 8.129 1.00 81.81 109 GLU A C 1
ATOM 849 O O . GLU A 1 109 ? -10.635 -5.303 8.571 1.00 81.81 109 GLU A O 1
ATOM 854 N N . ILE A 1 110 ? -8.412 -5.558 8.867 1.00 82.12 110 ILE A N 1
ATOM 855 C CA . ILE A 1 110 ? -8.383 -5.135 10.272 1.00 82.12 110 ILE A CA 1
ATOM 856 C C . ILE A 1 110 ? -8.983 -3.738 10.405 1.00 82.12 110 ILE A C 1
ATOM 858 O O . ILE A 1 110 ? -9.954 -3.567 11.135 1.00 82.12 110 ILE A O 1
ATOM 862 N N . LEU A 1 111 ? -8.466 -2.758 9.659 1.00 78.31 111 LEU A N 1
ATOM 863 C CA . LEU A 1 111 ? -8.976 -1.387 9.684 1.00 78.31 111 LEU A CA 1
ATOM 864 C C . LEU A 1 111 ? -10.456 -1.311 9.290 1.00 78.31 111 LEU A C 1
ATOM 866 O O . LEU A 1 111 ? -11.221 -0.620 9.955 1.00 78.31 111 LEU A O 1
ATOM 870 N N . GLY A 1 112 ? -10.884 -2.060 8.271 1.00 77.00 112 GLY A N 1
ATOM 871 C CA . GLY A 1 112 ? -12.290 -2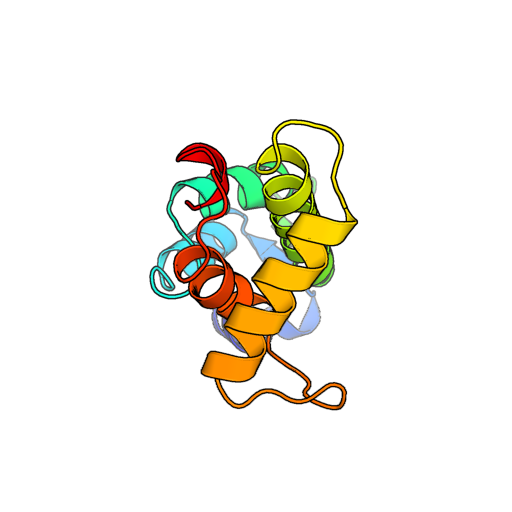.122 7.862 1.00 77.00 112 GLY A CA 1
ATOM 872 C C . GLY A 1 112 ? -13.226 -2.723 8.918 1.00 77.00 112 GLY A C 1
ATOM 873 O O . GLY A 1 112 ? -14.429 -2.491 8.861 1.00 77.00 112 GLY A O 1
ATOM 874 N N . SER A 1 113 ? -12.691 -3.475 9.885 1.00 79.88 113 SER A N 1
ATOM 875 C CA . SER A 1 113 ? -13.451 -4.028 11.014 1.00 79.88 113 SER A CA 1
ATOM 876 C C . SER A 1 113 ? -13.530 -3.101 12.236 1.00 79.88 113 SER A C 1
ATOM 878 O O . SER A 1 113 ? -14.262 -3.401 13.183 1.00 79.88 113 SER A O 1
ATOM 880 N N . THR A 1 114 ? -12.788 -1.990 12.226 1.00 78.19 114 THR A N 1
ATOM 881 C CA . THR A 1 114 ? -12.793 -0.993 13.305 1.00 78.19 114 THR A CA 1
ATOM 882 C C . THR A 1 114 ? -13.902 0.044 13.127 1.00 78.19 114 THR A C 1
ATOM 884 O O . THR A 1 114 ? -14.397 0.264 12.024 1.00 78.19 114 THR A O 1
ATOM 887 N N . GLN A 1 115 ? -14.252 0.738 14.208 1.00 74.31 115 GLN A N 1
ATOM 888 C CA . GLN A 1 115 ? -15.089 1.946 14.179 1.00 74.31 115 GLN A CA 1
ATOM 889 C C . GLN A 1 115 ? -14.282 3.224 13.887 1.00 74.31 115 GLN A C 1
ATOM 891 O O . GLN A 1 115 ? -14.791 4.334 14.058 1.00 74.31 115 GLN A O 1
ATOM 896 N N . LEU A 1 116 ? -13.015 3.100 13.470 1.00 72.56 116 LEU A N 1
ATOM 897 C CA . LEU A 1 116 ? -12.199 4.259 13.132 1.00 72.56 116 LEU A CA 1
ATOM 898 C C . LEU A 1 116 ? -12.866 5.020 11.985 1.00 72.56 116 LEU A C 1
ATOM 900 O O . LEU A 1 116 ? -13.173 4.453 10.935 1.00 72.56 116 LEU A O 1
ATOM 904 N N . CYS A 1 117 ? -13.042 6.329 12.171 1.00 62.41 117 CYS A N 1
ATOM 905 C CA . CYS A 1 117 ? -13.498 7.244 11.127 1.00 62.41 117 CYS A CA 1
ATOM 906 C C . CYS A 1 117 ? -12.372 7.523 10.124 1.00 62.41 117 CYS A C 1
ATOM 908 O O . CYS A 1 117 ? -12.017 8.665 9.847 1.00 62.41 117 CYS A O 1
ATOM 910 N N . LEU A 1 118 ? -11.823 6.455 9.552 1.00 59.62 118 LEU A N 1
ATOM 911 C CA . LEU A 1 118 ? -10.982 6.514 8.376 1.00 59.62 118 LEU A CA 1
ATOM 912 C C . LEU A 1 118 ? -11.839 7.154 7.279 1.00 59.62 118 LEU A C 1
ATOM 914 O O . LEU A 1 118 ? -12.849 6.586 6.848 1.00 59.62 118 LEU A O 1
ATOM 918 N N . SER A 1 119 ? -11.482 8.364 6.843 1.00 53.72 119 SER A N 1
ATOM 919 C CA . SER A 1 119 ? -12.146 8.968 5.689 1.00 53.72 119 SER A CA 1
ATOM 920 C C . SER A 1 119 ? -12.093 7.970 4.530 1.00 53.72 119 SER A C 1
ATOM 922 O O . SER A 1 119 ? -11.174 7.152 4.446 1.00 53.72 119 SER A O 1
ATOM 924 N N . ARG A 1 120 ? -13.068 8.002 3.613 1.00 47.75 120 ARG A N 1
ATOM 925 C CA . ARG A 1 120 ? -13.084 7.079 2.461 1.00 47.75 120 ARG A CA 1
ATOM 926 C C . ARG A 1 120 ? -11.722 7.043 1.747 1.00 47.75 120 ARG A C 1
ATOM 928 O O . ARG A 1 120 ? -11.251 5.972 1.401 1.00 47.75 120 ARG A O 1
ATOM 935 N N . MET A 1 121 ? -11.010 8.170 1.662 1.00 44.38 121 MET A N 1
ATOM 936 C CA . MET A 1 121 ? -9.652 8.239 1.102 1.00 44.38 121 MET A CA 1
ATOM 937 C C . MET A 1 121 ? -8.582 7.389 1.819 1.00 44.38 121 MET A C 1
ATOM 939 O O . MET A 1 121 ? -7.563 7.096 1.208 1.00 44.38 121 MET A O 1
ATOM 943 N N . GLN A 1 122 ? -8.781 7.020 3.085 1.00 47.44 122 GLN A N 1
ATOM 944 C CA . GLN A 1 122 ? -7.810 6.311 3.933 1.00 47.44 122 GLN A CA 1
ATOM 945 C C . GLN A 1 122 ? -8.104 4.810 4.066 1.00 47.44 122 GLN A C 1
ATOM 947 O O . GLN A 1 122 ? -7.171 4.037 4.294 1.00 47.44 122 GLN A O 1
ATOM 952 N N . MET A 1 123 ? -9.375 4.398 3.925 1.00 46.78 123 MET A N 1
ATOM 953 C CA . MET A 1 123 ? -9.785 2.980 3.901 1.00 46.78 123 MET A CA 1
ATOM 954 C C . MET A 1 123 ? -9.665 2.327 2.533 1.00 46.78 123 MET A C 1
ATOM 956 O O . MET A 1 123 ? -9.629 1.097 2.451 1.00 46.78 123 MET A O 1
ATOM 960 N N . HIS A 1 124 ? -9.690 3.135 1.473 1.00 45.03 124 HIS A N 1
ATOM 961 C CA . HIS A 1 124 ? -9.516 2.648 0.119 1.00 45.03 124 HIS A CA 1
ATOM 962 C C . HIS A 1 124 ? -8.057 2.312 -0.082 1.00 45.03 124 HIS A C 1
ATOM 964 O O . HIS A 1 124 ? -7.250 3.221 -0.350 1.00 45.03 124 HIS A O 1
#